Protein AF-A0A7S1GXE1-F1 (afdb_monomer_lite)

Organism: Hemiselmis andersenii (NCBI:txid464988)

Foldseek 3Di:
DWDAAAPDDDPPVCLLLVLQCPPPHDVDPVVSVVVPDDPPQEDHQARWKDWDKDDKDFQPDLVVCQPSCNCSQVSHHSVPDDRIDIDTPDIGTWAGHHGHHHDDPDDDDDDGDLNRHDPVVNVVVVVVVVVVD

Sequence (133 aa):
VCLHVGQRTYPDGGMHREIMQRPGGVESEGELDRLTNLAPGFSKGHVVAILEVGETRLMEHQADREAPEIELGAVATGAAMGRYLTRVESATWLKPPGFKMKGFPGVSTIQLPVSVLPKEIRSRVIESVKGEG

pLDDT: mean 92.21, std 10.0, range [40.84, 97.94]

Secondary structure (DSSP, 8-state):
-EEE--SSPP-STTHHHHHHTSTTS---HHHHHHHHSPPTT--TTEEEEEEEEEEEEE--SHHHH-SHHHHHHHTS-TTTS-SEEEEEEEEEE-STT-EE----SSS------GGGS-HHHHHHHHHHHHTT-

Structure (mmCIF, N/CA/C/O backbone):
data_AF-A0A7S1GXE1-F1
#
_entry.id   AF-A0A7S1GXE1-F1
#
loop_
_atom_site.group_PDB
_atom_site.id
_atom_site.type_symbol
_atom_site.label_atom_id
_atom_site.label_alt_id
_atom_site.label_comp_id
_atom_site.label_asym_id
_atom_site.label_entity_id
_atom_site.label_seq_id
_atom_site.pdbx_PDB_ins_code
_atom_site.Cartn_x
_atom_site.Cartn_y
_atom_site.Cartn_z
_atom_site.occupancy
_atom_site.B_iso_or_equiv
_atom_site.auth_seq_id
_atom_site.auth_comp_id
_atom_site.auth_asym_id
_atom_site.auth_atom_id
_atom_site.pdbx_PDB_model_num
ATOM 1 N N . VAL A 1 1 ? -0.296 10.350 6.563 1.00 94.06 1 VAL A N 1
ATOM 2 C CA . VAL A 1 1 ? -1.598 10.326 5.842 1.00 94.06 1 VAL A CA 1
ATOM 3 C C . VAL A 1 1 ? -2.382 9.082 6.246 1.00 94.06 1 VAL A C 1
ATOM 5 O O . VAL A 1 1 ? -1.763 8.070 6.523 1.00 94.06 1 VAL A O 1
ATOM 8 N N . CYS A 1 2 ? -3.712 9.128 6.333 1.00 96.06 2 CYS A N 1
ATOM 9 C CA . CYS A 1 2 ? -4.522 7.937 6.632 1.00 96.06 2 CYS A CA 1
ATOM 10 C C . CYS A 1 2 ? -4.821 7.129 5.356 1.00 96.06 2 CYS A C 1
ATOM 12 O O . CYS A 1 2 ? -5.179 7.717 4.339 1.00 96.06 2 CYS A O 1
ATOM 14 N N . LEU A 1 3 ? -4.723 5.797 5.418 1.00 97.00 3 LEU A N 1
ATOM 15 C CA . LEU A 1 3 ? -5.055 4.884 4.321 1.00 97.00 3 LEU A CA 1
ATOM 16 C C . LEU A 1 3 ? -6.488 4.364 4.468 1.00 97.00 3 LEU A C 1
ATOM 18 O O . LEU A 1 3 ? -6.796 3.632 5.412 1.00 97.00 3 LEU A O 1
ATOM 22 N N . HIS A 1 4 ? -7.347 4.722 3.514 1.00 97.81 4 HIS A N 1
ATOM 23 C CA . HIS A 1 4 ? -8.713 4.212 3.385 1.00 97.81 4 HIS A CA 1
ATOM 24 C C . HIS A 1 4 ? -8.779 3.088 2.350 1.00 97.81 4 HIS A C 1
ATOM 26 O O . HIS A 1 4 ? -8.228 3.213 1.259 1.00 97.81 4 HIS A O 1
ATOM 32 N N . VAL A 1 5 ? -9.479 2.002 2.676 1.00 97.19 5 VAL A N 1
ATOM 33 C CA . VAL A 1 5 ? -9.722 0.895 1.744 1.00 97.19 5 VAL A CA 1
ATOM 34 C C . VAL A 1 5 ? -11.041 1.128 1.011 1.00 97.19 5 VAL A C 1
ATOM 36 O O . VAL A 1 5 ? -12.120 1.088 1.609 1.00 97.19 5 VAL A O 1
ATOM 39 N N . GLY A 1 6 ? -10.966 1.333 -0.304 1.00 95.69 6 GLY A N 1
ATOM 40 C CA . GLY A 1 6 ? -12.133 1.508 -1.166 1.00 95.69 6 GLY A CA 1
ATOM 41 C C . GLY A 1 6 ? -13.063 0.285 -1.205 1.00 95.69 6 GLY A C 1
ATOM 42 O O . GLY A 1 6 ? -12.683 -0.839 -0.888 1.00 95.69 6 GLY A O 1
ATOM 43 N N . GLN A 1 7 ? -14.317 0.500 -1.615 1.00 94.56 7 GLN A N 1
ATOM 44 C CA . GLN A 1 7 ? -15.303 -0.586 -1.759 1.00 94.56 7 GLN A CA 1
ATOM 45 C C . GLN A 1 7 ? -15.089 -1.419 -3.030 1.00 94.56 7 GLN A C 1
ATOM 47 O O . GLN A 1 7 ? -15.368 -2.619 -3.062 1.00 94.56 7 GLN A O 1
ATOM 52 N N . ARG A 1 8 ? -14.589 -0.784 -4.091 1.00 93.44 8 ARG A N 1
ATOM 53 C CA . ARG A 1 8 ? -14.376 -1.425 -5.389 1.00 93.44 8 ARG A CA 1
ATOM 54 C C . ARG A 1 8 ? -13.013 -2.099 -5.416 1.00 93.44 8 ARG A C 1
ATOM 56 O O . ARG A 1 8 ? -12.038 -1.534 -4.933 1.00 93.44 8 ARG A O 1
ATOM 63 N N . THR A 1 9 ? -12.970 -3.296 -5.986 1.00 92.06 9 THR A N 1
ATOM 64 C CA . THR A 1 9 ? -11.708 -3.946 -6.343 1.00 92.06 9 THR A CA 1
ATOM 65 C C . THR A 1 9 ? -11.109 -3.207 -7.539 1.00 92.06 9 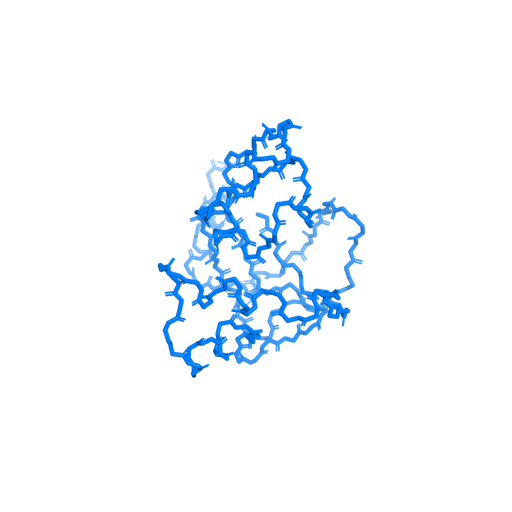THR A C 1
ATOM 67 O O . THR A 1 9 ? -11.847 -2.821 -8.450 1.00 92.06 9 THR A O 1
ATOM 70 N N . TYR A 1 10 ? -9.801 -2.959 -7.507 1.00 90.69 10 TYR A N 1
ATOM 71 C CA . TYR A 1 10 ? -9.099 -2.333 -8.623 1.00 90.69 10 TYR A CA 1
ATOM 72 C C . TYR A 1 10 ? -9.097 -3.297 -9.827 1.00 90.69 10 TYR A C 1
ATOM 74 O O . TYR A 1 10 ? -8.834 -4.483 -9.634 1.00 90.69 10 TYR A O 1
ATOM 82 N N . PRO A 1 11 ? -9.466 -2.851 -11.041 1.00 93.19 11 PRO A N 1
ATOM 83 C CA . PRO A 1 11 ? -9.719 -3.744 -12.170 1.00 93.19 11 PRO A CA 1
ATOM 84 C C . PRO A 1 11 ? -8.435 -4.055 -12.956 1.00 93.19 11 PRO A C 1
ATOM 86 O O . PRO A 1 11 ? -8.366 -3.792 -14.151 1.00 93.19 11 PRO A O 1
ATOM 89 N N . ASP A 1 12 ? -7.411 -4.596 -12.300 1.00 94.31 12 ASP A N 1
ATOM 90 C CA . ASP A 1 12 ? -6.122 -4.901 -12.941 1.00 94.31 12 ASP A CA 1
ATOM 91 C C . ASP A 1 12 ? -6.008 -6.328 -13.491 1.00 94.31 12 ASP A C 1
ATOM 93 O O . ASP A 1 12 ? -4.947 -6.726 -13.960 1.00 94.31 12 ASP A O 1
ATOM 97 N N . GLY A 1 13 ? -7.078 -7.122 -13.401 1.00 94.75 13 GLY A N 1
ATOM 98 C CA . GLY A 1 13 ? -7.107 -8.488 -13.924 1.00 94.75 13 GLY A CA 1
ATOM 99 C C . GLY A 1 13 ? -6.149 -9.461 -13.231 1.00 94.75 13 GLY A C 1
ATOM 100 O O . GLY A 1 13 ? -5.910 -10.529 -13.778 1.00 94.75 13 GLY A O 1
ATOM 101 N N . GLY A 1 14 ? -5.615 -9.124 -12.050 1.00 94.94 14 GLY A N 1
ATOM 102 C CA . GLY A 1 14 ? -4.607 -9.943 -11.368 1.00 94.94 14 GLY A CA 1
ATOM 103 C C . GLY A 1 14 ? -3.161 -9.579 -11.711 1.00 94.94 14 GLY A C 1
ATOM 104 O O . GLY A 1 14 ? -2.249 -10.217 -11.192 1.00 94.94 14 GLY A O 1
ATOM 105 N N . MET A 1 15 ? -2.934 -8.527 -12.502 1.00 96.50 15 MET A N 1
ATOM 106 C CA . MET A 1 15 ? -1.596 -8.056 -12.872 1.00 96.50 15 MET A CA 1
ATOM 107 C C . MET A 1 15 ? -0.703 -7.768 -11.653 1.00 96.50 15 MET A C 1
ATOM 109 O O . MET A 1 15 ? 0.490 -8.059 -11.689 1.00 96.50 15 MET A O 1
ATOM 113 N N . HIS A 1 16 ? -1.257 -7.270 -10.540 1.00 95.88 16 HIS A N 1
ATOM 114 C CA . HIS A 1 16 ? -0.509 -7.115 -9.288 1.00 95.88 16 HIS A CA 1
ATOM 115 C C . HIS A 1 16 ? 0.164 -8.418 -8.826 1.00 95.88 16 HIS A C 1
ATOM 117 O O . HIS A 1 16 ? 1.310 -8.388 -8.381 1.00 95.88 16 HIS A O 1
ATOM 123 N N . ARG A 1 17 ? -0.511 -9.568 -8.963 1.00 96.44 17 ARG A N 1
ATOM 124 C CA . ARG A 1 17 ? 0.043 -10.881 -8.599 1.00 96.44 17 ARG A CA 1
ATOM 125 C C . ARG A 1 17 ? 1.170 -11.282 -9.535 1.00 96.44 17 ARG A C 1
ATOM 127 O O . ARG A 1 17 ? 2.232 -11.662 -9.058 1.00 96.44 17 ARG A O 1
ATOM 134 N N . GLU A 1 18 ? 0.960 -11.125 -10.840 1.00 96.12 18 GLU A N 1
ATOM 135 C CA . GLU A 1 18 ? 1.977 -11.424 -11.852 1.00 96.12 18 GLU A CA 1
ATOM 136 C C . GLU A 1 18 ? 3.252 -10.608 -11.617 1.00 96.12 18 GLU A C 1
ATOM 138 O O . GLU A 1 18 ? 4.351 -11.154 -11.666 1.00 96.12 18 GLU A O 1
ATOM 143 N N . ILE A 1 19 ? 3.117 -9.314 -11.307 1.00 97.06 19 ILE A N 1
ATOM 144 C CA . ILE A 1 19 ? 4.245 -8.434 -10.981 1.00 97.06 19 ILE A CA 1
ATOM 145 C C . ILE A 1 19 ? 4.949 -8.896 -9.707 1.00 97.06 19 ILE A C 1
ATOM 147 O O . ILE A 1 19 ? 6.174 -9.000 -9.697 1.00 97.06 19 ILE A O 1
ATOM 151 N N . MET A 1 20 ? 4.193 -9.205 -8.649 1.00 96.88 20 MET A N 1
ATOM 152 C CA . MET A 1 20 ? 4.762 -9.679 -7.387 1.00 96.88 20 MET A CA 1
ATOM 153 C C . MET A 1 20 ? 5.495 -11.014 -7.528 1.00 96.88 20 MET A C 1
ATOM 155 O O . MET A 1 20 ? 6.344 -11.284 -6.697 1.00 96.88 20 MET A O 1
ATOM 159 N N . GLN A 1 21 ? 5.221 -11.827 -8.550 1.00 96.31 21 GLN A N 1
ATOM 160 C CA . GLN A 1 21 ? 5.904 -13.108 -8.790 1.00 96.31 21 GLN A CA 1
ATOM 161 C C . GLN A 1 21 ? 7.125 -13.007 -9.718 1.00 96.31 21 GLN A C 1
ATOM 163 O O . GLN A 1 21 ? 7.770 -14.014 -10.015 1.00 96.31 21 GLN A O 1
ATOM 168 N N . ARG A 1 22 ? 7.464 -11.807 -10.202 1.00 95.25 22 ARG A N 1
ATOM 169 C CA . ARG A 1 22 ? 8.664 -11.588 -11.023 1.00 95.25 22 ARG A CA 1
ATOM 170 C C . ARG A 1 22 ? 9.950 -11.781 -10.206 1.00 95.25 22 ARG A C 1
ATOM 172 O O . ARG A 1 22 ? 9.908 -11.745 -8.974 1.00 95.25 22 ARG A O 1
ATOM 179 N N . PRO A 1 23 ? 11.115 -11.947 -10.866 1.00 94.12 23 PRO A N 1
ATOM 180 C CA . PRO A 1 23 ? 12.398 -12.026 -10.171 1.00 94.12 23 PRO A CA 1
ATOM 181 C C . PRO A 1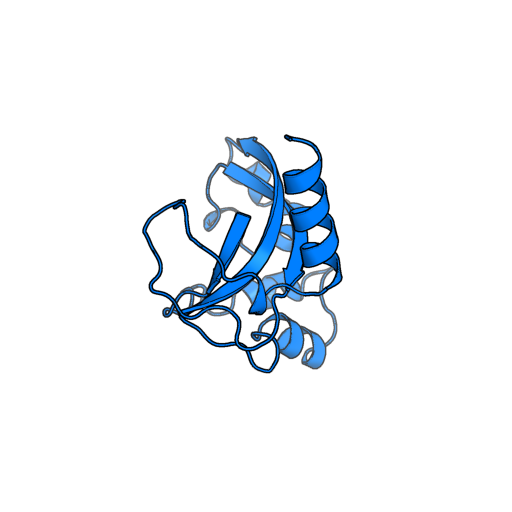 23 ? 12.596 -10.867 -9.183 1.00 94.12 23 PRO A C 1
ATOM 183 O O . PRO A 1 23 ? 12.442 -9.704 -9.551 1.00 94.12 23 PRO A O 1
ATOM 186 N N . GLY A 1 24 ? 12.935 -11.194 -7.932 1.00 90.69 24 GLY A N 1
ATOM 187 C CA . GLY A 1 24 ? 13.061 -10.229 -6.831 1.00 90.69 24 GLY A CA 1
ATOM 188 C C . GLY A 1 24 ? 11.781 -10.001 -6.014 1.00 90.69 24 GLY A C 1
ATOM 189 O O . GLY A 1 24 ? 11.817 -9.235 -5.054 1.00 90.69 24 GLY A O 1
ATOM 190 N N . GLY A 1 25 ? 10.673 -10.651 -6.381 1.00 94.00 25 GLY A N 1
ATOM 191 C CA . GLY A 1 25 ? 9.393 -10.585 -5.682 1.00 94.00 25 GLY A CA 1
ATOM 192 C C . GLY A 1 25 ? 9.136 -11.737 -4.700 1.00 94.00 25 GLY A C 1
ATOM 193 O O . GLY A 1 25 ? 10.028 -12.217 -4.007 1.00 94.00 25 GLY A O 1
ATOM 194 N N . VAL A 1 26 ? 7.872 -12.148 -4.618 1.00 94.88 26 VAL A N 1
ATOM 195 C CA . VAL A 1 26 ? 7.323 -13.169 -3.723 1.00 94.88 26 VAL A CA 1
ATOM 196 C C . VAL A 1 26 ? 7.342 -14.534 -4.407 1.00 94.88 26 VAL A C 1
ATOM 198 O O . VAL A 1 26 ? 6.690 -14.737 -5.428 1.00 94.88 26 VAL A O 1
ATOM 201 N N . GLU A 1 27 ? 8.041 -15.493 -3.804 1.00 92.75 27 GLU A N 1
ATOM 202 C CA . GLU A 1 27 ? 8.200 -16.842 -4.370 1.00 92.75 27 GLU A CA 1
ATOM 203 C C . GLU A 1 27 ? 7.056 -17.799 -3.994 1.00 92.75 27 GLU A C 1
ATOM 205 O O . GLU A 1 27 ? 6.761 -18.747 -4.719 1.00 92.75 27 GLU A O 1
ATOM 210 N N . SER A 1 28 ? 6.405 -17.572 -2.850 1.00 95.38 28 SER A N 1
ATOM 211 C CA 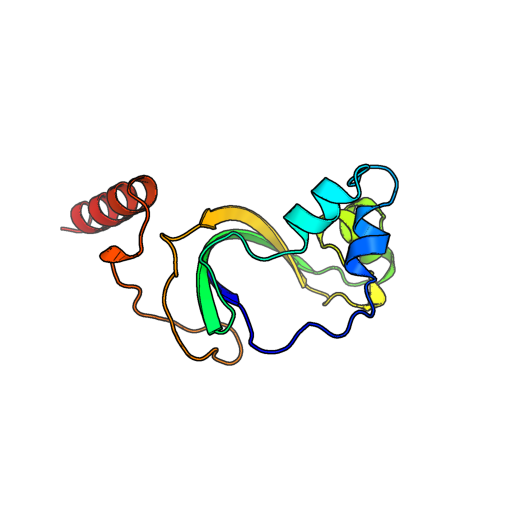. SER A 1 28 ? 5.387 -18.474 -2.302 1.00 95.38 28 SER A CA 1
ATOM 212 C C . SER A 1 28 ? 3.970 -17.986 -2.591 1.00 95.38 28 SER A C 1
ATOM 214 O O . SER A 1 28 ? 3.597 -16.886 -2.185 1.00 95.38 28 SER A O 1
ATOM 216 N N . GLU A 1 29 ? 3.134 -18.843 -3.184 1.00 92.75 29 GLU A N 1
ATOM 217 C CA . GLU A 1 29 ? 1.697 -18.570 -3.377 1.00 92.75 29 GLU A CA 1
ATOM 218 C C . GLU A 1 29 ? 0.979 -18.249 -2.059 1.00 92.75 29 GLU A C 1
ATOM 220 O O . GLU A 1 29 ? 0.174 -17.325 -1.995 1.00 92.75 29 GLU A O 1
ATOM 225 N N . GLY A 1 30 ? 1.311 -18.952 -0.970 1.00 94.50 30 GLY A N 1
ATOM 226 C CA . GLY A 1 30 ? 0.698 -18.684 0.334 1.00 94.50 30 GLY A CA 1
ATOM 227 C C . GLY A 1 30 ? 1.070 -17.307 0.892 1.00 94.50 30 GLY A C 1
ATOM 228 O O . GLY A 1 30 ? 0.270 -16.663 1.574 1.00 94.50 30 GLY A O 1
ATOM 229 N N . GLU A 1 31 ? 2.275 -16.823 0.587 1.00 94.75 31 GLU A N 1
ATOM 230 C CA . GLU A 1 31 ? 2.677 -15.465 0.939 1.00 94.75 31 GLU A CA 1
ATOM 231 C C . GLU A 1 31 ? 2.025 -14.422 0.029 1.00 94.75 31 GLU A C 1
ATOM 233 O O . GLU A 1 31 ? 1.573 -13.386 0.518 1.00 94.75 31 GLU A O 1
ATOM 238 N N . LEU A 1 32 ? 1.909 -14.712 -1.265 1.00 95.31 32 LEU A N 1
ATOM 239 C CA . LEU A 1 32 ? 1.214 -13.857 -2.216 1.00 95.31 32 LEU A CA 1
ATOM 240 C C . LEU A 1 32 ? -0.253 -13.672 -1.816 1.00 95.31 32 LEU A C 1
ATOM 242 O O . LEU A 1 32 ? -0.744 -12.546 -1.749 1.00 95.31 32 LEU A O 1
ATOM 246 N N . ASP A 1 33 ? -0.938 -14.753 -1.451 1.00 94.62 33 ASP A N 1
ATOM 247 C CA . ASP A 1 33 ? -2.294 -14.702 -0.910 1.00 94.62 33 ASP A CA 1
ATOM 248 C C . ASP A 1 33 ? -2.358 -13.864 0.365 1.00 94.62 33 ASP A C 1
ATOM 250 O O . ASP A 1 33 ? -3.221 -12.998 0.497 1.00 94.62 33 ASP A O 1
ATOM 254 N N . ARG A 1 34 ? -1.419 -14.052 1.295 1.00 94.12 34 ARG A N 1
ATOM 255 C CA . ARG A 1 34 ? -1.356 -13.249 2.522 1.00 94.12 34 ARG A CA 1
ATOM 256 C C . ARG A 1 34 ? -1.180 -11.753 2.236 1.00 94.12 34 ARG A C 1
ATOM 258 O O . ARG A 1 34 ? -1.796 -10.943 2.922 1.00 94.12 34 ARG A O 1
ATOM 265 N N . LEU A 1 35 ? -0.333 -11.384 1.275 1.00 93.00 35 LEU A N 1
ATOM 266 C CA . LEU A 1 35 ? 0.009 -9.990 0.968 1.00 93.00 35 LEU A CA 1
ATOM 267 C C . LEU A 1 35 ? -1.054 -9.277 0.124 1.00 93.00 35 LEU A C 1
ATOM 269 O O . LEU A 1 35 ? -1.234 -8.069 0.259 1.00 93.00 35 LEU A O 1
ATOM 273 N N . THR A 1 36 ? -1.771 -10.018 -0.722 1.00 93.19 36 THR A N 1
ATOM 274 C CA . THR A 1 36 ? -2.839 -9.486 -1.588 1.00 93.19 36 THR A CA 1
ATOM 275 C C . THR A 1 36 ? -4.203 -9.414 -0.899 1.00 93.19 36 THR A C 1
ATOM 277 O O . THR A 1 36 ? -5.150 -8.846 -1.445 1.00 93.19 36 THR A O 1
ATOM 280 N N . ASN A 1 37 ? -4.308 -9.934 0.325 1.00 92.50 37 ASN A N 1
ATOM 281 C CA . ASN A 1 37 ? -5.501 -9.836 1.150 1.00 92.50 37 ASN A CA 1
ATOM 282 C C . ASN A 1 37 ? -5.349 -8.794 2.257 1.00 92.50 37 ASN A C 1
ATOM 284 O O . ASN A 1 37 ? -4.273 -8.539 2.796 1.00 92.50 37 ASN A O 1
ATOM 288 N N . LEU A 1 38 ? -6.478 -8.196 2.633 1.00 93.38 38 LEU A N 1
ATOM 289 C CA . LEU A 1 38 ? -6.518 -7.291 3.770 1.00 93.38 38 LEU A CA 1
ATOM 290 C C . LEU A 1 38 ? -6.252 -8.075 5.064 1.00 93.38 38 LEU A C 1
ATOM 292 O O . LEU A 1 38 ? -6.765 -9.181 5.241 1.00 93.38 38 LEU A O 1
ATOM 296 N N . ALA A 1 39 ? -5.476 -7.490 5.979 1.00 92.69 39 ALA A N 1
ATOM 297 C CA . ALA A 1 39 ? -5.138 -8.140 7.240 1.00 92.69 39 ALA A CA 1
ATOM 298 C C . ALA A 1 39 ? -6.401 -8.534 8.048 1.00 92.69 39 ALA A C 1
ATOM 300 O O . ALA A 1 39 ? -7.421 -7.833 7.983 1.00 92.69 39 ALA A O 1
ATOM 301 N N . PRO A 1 40 ? -6.348 -9.626 8.837 1.00 94.00 40 PRO A N 1
ATOM 302 C CA . PRO A 1 40 ? -7.499 -10.101 9.598 1.00 94.00 40 PRO A CA 1
ATOM 303 C C . PRO A 1 40 ? -8.130 -9.019 10.484 1.00 94.00 40 PRO A C 1
ATOM 305 O O . PRO A 1 40 ? -7.440 -8.250 11.152 1.00 94.00 40 PRO A O 1
ATOM 308 N N . GLY A 1 41 ? -9.463 -8.981 10.504 1.00 95.88 41 GLY A N 1
ATOM 309 C CA . GLY A 1 41 ? -10.247 -8.044 11.312 1.00 95.88 41 GLY A CA 1
ATOM 310 C C . GLY A 1 41 ? -10.518 -6.690 10.653 1.00 95.88 41 GLY A C 1
ATOM 311 O O . GLY A 1 41 ? -11.384 -5.964 11.133 1.00 95.88 41 GLY A O 1
ATOM 312 N N . PHE A 1 42 ? -9.853 -6.353 9.547 1.00 97.44 42 PHE A N 1
ATOM 313 C CA . PHE A 1 42 ? -10.169 -5.155 8.771 1.00 97.44 42 PHE A CA 1
ATOM 314 C C . PHE A 1 42 ? -11.184 -5.439 7.665 1.00 97.44 42 PHE A C 1
ATOM 316 O O . PHE A 1 42 ? -11.478 -6.581 7.311 1.00 97.44 42 PHE A O 1
ATOM 323 N N . SER A 1 43 ? -11.761 -4.379 7.105 1.00 95.94 43 SER A N 1
ATOM 324 C CA . SER A 1 43 ? -12.753 -4.484 6.036 1.00 95.94 43 SER A CA 1
ATOM 325 C C . SER A 1 43 ? -12.703 -3.286 5.097 1.00 95.94 43 SER A C 1
ATOM 327 O O . SER A 1 43 ? -12.256 -2.199 5.463 1.00 95.94 43 SER A O 1
ATOM 329 N N . LYS A 1 44 ? -13.235 -3.464 3.884 1.00 96.94 44 LYS A N 1
ATOM 330 C CA . LYS A 1 44 ? -13.463 -2.363 2.938 1.00 96.94 44 LYS A CA 1
ATOM 331 C C . LYS A 1 44 ? -14.332 -1.266 3.572 1.00 96.94 44 LYS A C 1
ATOM 333 O O . LYS A 1 44 ? -15.162 -1.527 4.446 1.00 96.94 44 LYS A O 1
ATOM 338 N N . GLY A 1 45 ? -14.147 -0.020 3.143 1.00 96.94 45 GLY A N 1
ATOM 339 C CA . GLY A 1 45 ? -14.841 1.145 3.700 1.00 96.94 45 GLY A CA 1
ATOM 340 C C . GLY A 1 45 ? -14.335 1.587 5.075 1.00 96.94 45 GLY A C 1
ATOM 341 O O . GLY A 1 45 ? -15.074 2.245 5.807 1.00 96.94 45 GLY A O 1
ATOM 342 N N . HIS A 1 46 ? -13.109 1.214 5.438 1.00 97.94 46 HIS A N 1
ATOM 343 C CA . HIS A 1 46 ? -12.466 1.636 6.677 1.00 97.94 46 HIS A CA 1
ATOM 344 C C . HIS A 1 46 ? -11.154 2.351 6.377 1.00 97.94 46 HIS A C 1
ATOM 346 O O . HIS A 1 46 ? -10.471 2.047 5.398 1.00 97.94 46 HIS A O 1
ATOM 352 N N . VAL A 1 47 ? -10.786 3.277 7.256 1.00 97.69 47 VAL A N 1
ATOM 353 C CA . VAL A 1 47 ? -9.390 3.663 7.441 1.00 97.69 47 VAL A CA 1
ATOM 354 C C . VAL A 1 47 ? -8.715 2.564 8.245 1.00 97.69 47 VAL A C 1
ATOM 356 O O . VAL A 1 47 ? -9.207 2.195 9.313 1.00 97.69 47 VAL A O 1
ATOM 359 N N . VAL A 1 48 ? -7.614 2.034 7.722 1.00 97.94 48 VAL A N 1
ATOM 360 C CA . VAL A 1 48 ? -6.964 0.830 8.262 1.00 97.94 48 VAL A CA 1
ATOM 361 C C . VAL A 1 48 ? -5.538 1.076 8.727 1.00 97.94 48 VAL A C 1
ATOM 363 O O . VAL A 1 48 ? -5.053 0.348 9.585 1.00 97.94 48 VAL A O 1
ATOM 366 N N . ALA A 1 49 ? -4.873 2.106 8.206 1.00 96.94 49 ALA A N 1
ATOM 367 C CA . ALA A 1 49 ? -3.483 2.394 8.529 1.00 96.94 49 ALA A CA 1
ATOM 368 C C . ALA A 1 49 ? -3.178 3.893 8.466 1.00 96.94 49 ALA A C 1
ATOM 370 O O . ALA A 1 49 ? -3.922 4.680 7.874 1.00 96.94 49 ALA A O 1
ATOM 371 N N . ILE A 1 50 ? -2.053 4.269 9.062 1.00 95.75 50 ILE A N 1
ATOM 372 C CA . ILE A 1 50 ? -1.396 5.559 8.885 1.00 95.75 50 ILE A CA 1
ATOM 373 C C . ILE A 1 50 ? -0.110 5.310 8.099 1.00 95.75 50 ILE A C 1
ATOM 375 O O . ILE A 1 50 ? 0.669 4.422 8.437 1.00 95.75 50 ILE A O 1
ATOM 379 N N . LEU A 1 51 ? 0.082 6.093 7.047 1.00 96.00 51 LEU A N 1
ATOM 380 C CA . LEU A 1 51 ? 1.251 6.082 6.182 1.00 96.00 51 LEU A CA 1
ATOM 381 C C . LEU A 1 51 ? 2.126 7.297 6.465 1.00 96.00 51 LEU A C 1
ATOM 383 O O . LEU A 1 51 ? 1.619 8.421 6.578 1.00 96.00 51 LEU A O 1
ATOM 387 N N . GLU A 1 52 ? 3.428 7.079 6.499 1.00 95.38 52 GLU A N 1
ATOM 388 C CA . GLU A 1 52 ? 4.430 8.120 6.331 1.00 95.38 52 GLU A CA 1
ATOM 389 C C . GLU A 1 52 ? 4.784 8.207 4.850 1.00 95.38 52 GLU A C 1
ATOM 391 O O . GLU A 1 52 ? 5.112 7.207 4.210 1.00 95.38 52 GLU A O 1
ATOM 396 N N . VAL A 1 53 ? 4.633 9.402 4.291 1.00 96.00 53 VAL A N 1
ATOM 397 C CA . VAL A 1 53 ? 4.768 9.643 2.858 1.00 96.00 53 VAL A CA 1
ATOM 398 C C . VAL A 1 53 ? 6.023 10.474 2.654 1.00 96.00 53 VAL A C 1
ATOM 400 O O . VAL A 1 53 ? 6.155 11.534 3.262 1.00 96.00 53 VAL A O 1
ATOM 403 N N . GLY A 1 54 ? 6.935 9.961 1.837 1.00 97.06 54 GLY A N 1
ATOM 404 C CA . GLY A 1 54 ? 8.200 10.596 1.508 1.00 97.06 54 GLY A CA 1
ATOM 405 C C . GLY A 1 54 ? 8.108 11.447 0.245 1.00 97.06 54 GLY A C 1
ATOM 406 O O . GLY A 1 54 ? 7.077 12.042 -0.081 1.00 97.06 54 GLY A O 1
ATOM 407 N N . GLU A 1 55 ? 9.222 11.498 -0.479 1.00 97.38 55 GLU A N 1
ATOM 408 C CA . GLU A 1 55 ? 9.348 12.284 -1.701 1.00 97.38 55 GLU A CA 1
ATOM 409 C C . GLU A 1 55 ? 8.365 11.817 -2.787 1.00 97.38 55 GLU A C 1
ATOM 411 O O . GLU A 1 55 ? 8.136 10.621 -2.992 1.00 97.38 55 GLU A O 1
ATOM 416 N N . THR A 1 56 ? 7.803 12.788 -3.509 1.00 97.62 56 THR A N 1
ATOM 417 C CA . THR A 1 56 ? 7.064 12.553 -4.750 1.00 97.62 56 THR A CA 1
ATOM 418 C C . THR A 1 56 ? 7.875 13.072 -5.923 1.00 97.62 56 THR A C 1
ATOM 420 O O . THR A 1 56 ? 8.241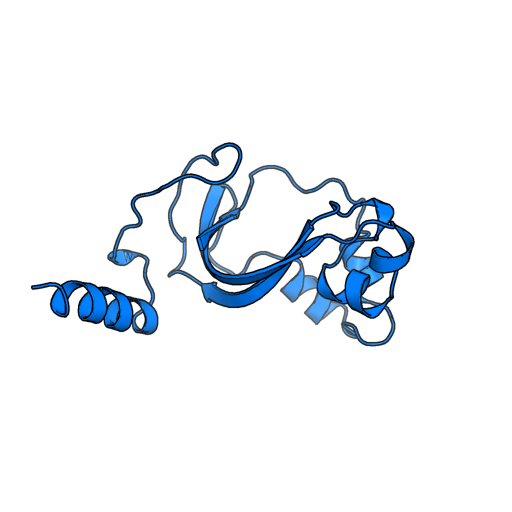 14.246 -5.943 1.00 97.62 56 THR A O 1
ATOM 423 N N . ARG A 1 57 ? 8.123 12.213 -6.911 1.00 96.81 57 ARG A N 1
ATOM 424 C CA . ARG A 1 57 ? 8.886 12.541 -8.117 1.00 96.81 57 ARG A CA 1
ATOM 425 C C . ARG A 1 57 ? 8.011 12.457 -9.355 1.00 96.81 57 ARG A C 1
ATOM 427 O O . ARG A 1 57 ? 7.158 11.576 -9.464 1.00 96.81 57 ARG A O 1
ATOM 434 N N . LEU A 1 58 ? 8.248 13.368 -10.291 1.00 97.50 58 LEU A N 1
ATOM 435 C CA . LEU A 1 58 ? 7.683 13.299 -11.631 1.00 97.50 58 LEU A CA 1
ATOM 436 C C . LEU A 1 58 ? 8.546 12.364 -12.488 1.00 97.50 58 LEU A C 1
ATOM 438 O O . LEU A 1 58 ? 9.746 12.581 -12.611 1.00 97.50 58 LEU A O 1
ATOM 442 N N . MET A 1 59 ? 7.918 11.355 -13.080 1.00 96.31 59 MET A N 1
ATOM 443 C CA . MET A 1 59 ? 8.492 10.481 -14.101 1.00 96.31 59 MET A CA 1
ATOM 444 C C . MET A 1 59 ? 7.840 10.858 -15.430 1.00 96.31 59 MET A C 1
ATOM 446 O O . MET A 1 59 ? 6.686 10.499 -15.692 1.00 96.31 59 MET A O 1
ATOM 450 N N . GLU A 1 60 ? 8.530 11.685 -16.217 1.00 93.56 60 GLU A N 1
ATOM 451 C CA . GLU A 1 60 ? 7.963 12.281 -17.432 1.00 93.56 60 GLU A CA 1
ATOM 452 C C . GLU A 1 60 ? 7.690 11.241 -18.517 1.00 93.56 60 GLU A C 1
ATOM 454 O O . GLU A 1 60 ? 6.662 11.322 -19.201 1.00 93.56 60 GLU A O 1
ATOM 459 N N . HIS A 1 61 ? 8.566 10.244 -18.647 1.00 95.50 61 HIS A N 1
ATOM 460 C CA . HIS A 1 61 ? 8.454 9.212 -19.664 1.00 95.50 61 HIS A CA 1
ATOM 461 C C . HIS A 1 61 ? 7.910 7.909 -19.078 1.00 95.50 61 HIS A C 1
ATOM 463 O O . HIS A 1 61 ? 8.216 7.510 -17.956 1.00 95.50 61 HIS A O 1
ATOM 469 N N . GLN A 1 62 ? 7.082 7.209 -19.858 1.00 94.88 62 GLN A N 1
ATOM 470 C CA . GLN A 1 62 ? 6.551 5.909 -19.445 1.00 94.88 62 GLN A CA 1
ATOM 471 C C . GLN A 1 62 ? 7.666 4.880 -19.237 1.00 94.88 62 GLN A C 1
ATOM 473 O O . GLN A 1 62 ? 7.589 4.138 -18.264 1.00 94.88 62 GLN A O 1
ATOM 478 N N . ALA A 1 63 ? 8.696 4.895 -20.088 1.00 96.00 63 ALA A N 1
ATOM 479 C CA . ALA A 1 63 ? 9.831 3.977 -20.010 1.00 96.00 63 ALA A CA 1
ATOM 480 C C . ALA A 1 63 ? 10.530 4.019 -18.6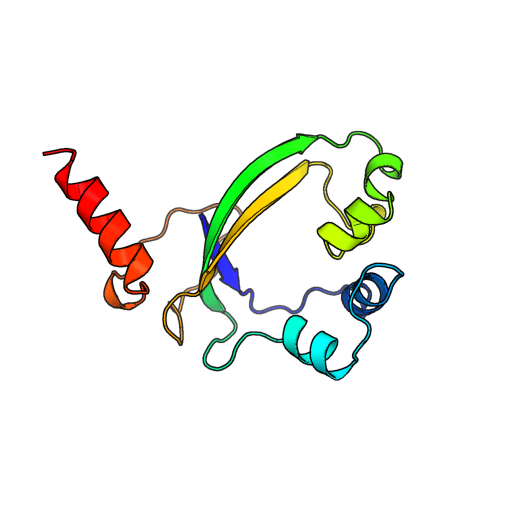38 1.00 96.00 63 ALA A C 1
ATOM 482 O O . ALA A 1 63 ? 10.914 2.980 -18.113 1.00 96.00 63 ALA A O 1
ATOM 483 N N . ASP A 1 64 ? 10.598 5.195 -18.002 1.00 95.44 64 ASP A N 1
ATOM 484 C CA . ASP A 1 64 ? 11.188 5.355 -16.664 1.00 95.44 64 ASP A CA 1
ATOM 485 C C . ASP A 1 64 ? 10.389 4.605 -15.581 1.00 95.44 64 ASP A C 1
ATOM 487 O O . ASP A 1 64 ? 10.925 4.235 -14.539 1.00 95.44 64 ASP A O 1
ATOM 491 N N . ARG A 1 65 ? 9.093 4.365 -15.821 1.00 96.31 65 ARG A N 1
ATOM 492 C CA . ARG A 1 65 ? 8.182 3.649 -14.911 1.00 96.31 65 ARG A CA 1
ATOM 493 C C . ARG A 1 65 ? 8.051 2.161 -15.233 1.00 96.31 65 ARG A C 1
ATOM 495 O O . ARG A 1 65 ? 7.450 1.439 -14.447 1.00 96.31 65 ARG A O 1
ATOM 502 N N . GLU A 1 66 ? 8.574 1.723 -16.375 1.00 96.44 66 GLU A N 1
ATOM 503 C CA . GLU A 1 66 ? 8.615 0.314 -16.798 1.00 96.44 66 GLU A CA 1
ATOM 504 C C . GLU A 1 66 ? 9.856 -0.414 -16.262 1.00 96.44 66 GLU A C 1
ATOM 506 O O . GLU A 1 66 ? 9.987 -1.626 -16.430 1.00 96.44 66 GLU A O 1
ATOM 511 N N . ALA A 1 67 ? 10.767 0.310 -15.601 1.00 95.38 67 ALA A N 1
ATOM 512 C CA . ALA A 1 67 ? 11.901 -0.287 -14.915 1.00 95.38 67 ALA A CA 1
ATOM 513 C C . ALA A 1 67 ? 11.411 -1.373 -13.927 1.00 95.38 67 ALA A C 1
ATOM 515 O O . ALA A 1 67 ? 10.511 -1.092 -13.123 1.00 95.38 67 ALA A O 1
ATOM 516 N N . PRO A 1 68 ? 11.963 -2.604 -13.959 1.00 95.25 68 PRO A N 1
ATOM 517 C CA . PRO A 1 68 ? 11.444 -3.729 -13.176 1.00 95.25 68 PRO A CA 1
ATOM 518 C C . PRO A 1 68 ? 11.309 -3.445 -11.678 1.00 95.25 68 PRO A C 1
ATOM 520 O O . PRO A 1 68 ? 10.327 -3.842 -11.058 1.00 95.25 68 PRO A O 1
ATOM 523 N N . GLU A 1 69 ? 12.265 -2.726 -11.096 1.00 95.00 69 GLU A N 1
ATOM 524 C CA . GLU A 1 69 ? 12.267 -2.327 -9.691 1.00 95.00 69 GLU A CA 1
ATOM 525 C C . GLU A 1 69 ? 11.166 -1.313 -9.352 1.00 95.00 69 GLU A C 1
ATOM 527 O O . GLU A 1 69 ? 10.636 -1.325 -8.239 1.00 95.00 69 GLU A O 1
ATOM 532 N N . ILE A 1 70 ? 10.787 -0.463 -10.310 1.00 96.12 70 ILE A N 1
ATOM 533 C CA . ILE A 1 70 ? 9.703 0.506 -10.153 1.00 96.12 70 ILE A CA 1
ATOM 534 C C . ILE A 1 70 ? 8.356 -0.207 -10.237 1.00 96.12 70 ILE A C 1
ATOM 536 O O . ILE A 1 70 ? 7.505 0.000 -9.371 1.00 96.12 70 ILE A O 1
ATOM 540 N N . GLU A 1 71 ? 8.175 -1.085 -11.226 1.00 97.06 71 GLU A N 1
ATOM 541 C CA . GLU A 1 71 ? 6.953 -1.885 -11.351 1.00 97.06 71 GLU A CA 1
ATOM 542 C C . GLU A 1 71 ? 6.751 -2.798 -10.143 1.00 97.06 71 GLU A C 1
ATOM 544 O O . GLU A 1 71 ? 5.651 -2.849 -9.593 1.00 97.06 71 GLU A O 1
ATOM 549 N N . LEU A 1 72 ? 7.817 -3.455 -9.676 1.00 96.31 72 LEU A N 1
ATOM 550 C CA . LEU A 1 72 ? 7.780 -4.295 -8.483 1.00 96.31 72 LEU A CA 1
ATOM 551 C C . LEU A 1 72 ? 7.489 -3.479 -7.218 1.00 96.31 72 LEU A C 1
ATOM 553 O O . LEU A 1 72 ? 6.660 -3.885 -6.408 1.00 96.31 72 LEU A O 1
ATOM 557 N N . GLY A 1 73 ? 8.125 -2.315 -7.054 1.00 95.06 73 GLY A N 1
ATOM 558 C CA . GLY A 1 73 ? 7.917 -1.448 -5.893 1.00 95.06 73 GLY A CA 1
ATOM 559 C C . GLY A 1 73 ? 6.516 -0.831 -5.826 1.00 95.06 73 GLY A C 1
ATOM 560 O O . GLY A 1 73 ? 5.962 -0.673 -4.739 1.00 95.06 73 GLY A O 1
ATOM 561 N N . ALA A 1 74 ? 5.926 -0.494 -6.975 1.00 95.75 74 ALA A N 1
ATOM 562 C CA . ALA A 1 74 ? 4.578 0.068 -7.062 1.00 95.75 74 ALA A CA 1
ATOM 563 C C . ALA A 1 74 ? 3.476 -0.996 -7.187 1.00 95.75 74 ALA A C 1
ATOM 565 O O . ALA A 1 74 ? 2.301 -0.678 -7.000 1.00 95.75 74 ALA A O 1
ATOM 566 N N . VAL A 1 75 ? 3.845 -2.237 -7.517 1.00 96.38 75 VAL A N 1
ATOM 567 C CA . VAL A 1 75 ? 2.929 -3.344 -7.820 1.00 96.38 75 VAL A CA 1
ATOM 568 C C . VAL A 1 75 ? 1.937 -2.957 -8.931 1.00 96.38 75 VAL A C 1
ATOM 570 O O . VAL A 1 75 ? 0.728 -3.169 -8.856 1.00 96.38 75 VAL A O 1
ATOM 573 N N . ALA A 1 76 ? 2.459 -2.324 -9.981 1.00 96.69 76 ALA A N 1
ATOM 574 C CA . ALA A 1 76 ? 1.698 -1.889 -11.148 1.00 96.69 76 ALA A CA 1
ATOM 575 C C . ALA A 1 76 ? 2.615 -1.814 -12.373 1.00 96.69 76 ALA A C 1
ATOM 577 O O . ALA A 1 76 ? 3.812 -1.598 -12.236 1.00 96.69 76 ALA A O 1
ATOM 578 N N . THR A 1 77 ? 2.071 -1.967 -13.580 1.00 96.31 77 THR A N 1
ATOM 579 C CA . THR A 1 77 ? 2.851 -1.725 -14.807 1.00 96.31 77 THR A CA 1
ATOM 580 C C . THR A 1 77 ? 3.043 -0.228 -15.039 1.00 96.31 77 THR A C 1
ATOM 582 O O . THR A 1 77 ? 2.127 0.543 -14.733 1.00 96.31 77 THR A O 1
ATOM 585 N N . GLY A 1 78 ? 4.130 0.194 -15.685 1.00 95.31 78 GLY A N 1
ATOM 586 C CA . GLY A 1 78 ? 4.403 1.598 -16.009 1.00 95.31 78 GLY A CA 1
ATOM 587 C C . GLY A 1 78 ? 3.273 2.280 -16.793 1.00 95.31 78 GLY A C 1
ATOM 588 O O . GLY A 1 78 ? 2.985 3.458 -16.569 1.00 95.31 78 GLY A O 1
ATOM 589 N N . ALA A 1 79 ? 2.558 1.530 -17.640 1.00 94.75 79 ALA A N 1
ATOM 590 C CA . ALA A 1 79 ? 1.377 1.998 -18.373 1.00 94.75 79 ALA A CA 1
ATOM 591 C C . ALA A 1 79 ? 0.148 2.268 -17.476 1.00 94.75 79 ALA A C 1
ATOM 593 O O . ALA A 1 79 ? -0.658 3.147 -17.777 1.00 94.75 79 ALA A O 1
ATOM 594 N N . ALA A 1 80 ? 0.005 1.530 -16.372 1.00 95.12 80 ALA A N 1
ATOM 595 C CA . ALA A 1 80 ? -1.094 1.676 -15.412 1.00 95.12 80 ALA A CA 1
ATOM 596 C C . ALA A 1 80 ? -0.821 2.759 -14.351 1.00 95.12 80 ALA A C 1
ATOM 598 O O . ALA A 1 80 ? -1.749 3.253 -13.707 1.00 95.12 80 ALA A O 1
ATOM 599 N N . MET A 1 81 ? 0.446 3.138 -14.161 1.00 94.44 81 MET A N 1
ATOM 600 C CA . MET A 1 81 ? 0.841 4.163 -13.199 1.00 94.44 81 MET A CA 1
ATOM 601 C C . MET A 1 81 ? 0.478 5.582 -13.657 1.00 94.44 81 MET A C 1
ATOM 603 O O . MET A 1 81 ? 0.464 5.913 -14.846 1.00 94.44 81 MET A O 1
ATOM 607 N N . GLY A 1 82 ? 0.291 6.476 -12.684 1.00 94.12 82 GLY A N 1
ATOM 608 C CA . GLY A 1 82 ? 0.342 7.925 -12.895 1.00 94.12 82 GLY A CA 1
ATOM 609 C C . GLY A 1 82 ? 1.780 8.434 -13.057 1.00 94.12 82 GLY A C 1
ATOM 610 O O . GLY A 1 82 ? 2.743 7.709 -12.813 1.00 94.12 82 GLY A O 1
ATOM 611 N N . ARG A 1 83 ? 1.949 9.681 -13.513 1.00 96.88 83 ARG A N 1
ATOM 612 C CA . ARG A 1 83 ? 3.279 10.288 -13.744 1.00 96.88 83 ARG A CA 1
ATOM 613 C C . ARG A 1 83 ? 4.010 10.679 -12.456 1.00 96.88 83 ARG A C 1
ATOM 615 O O . ARG A 1 83 ? 5.211 10.895 -12.483 1.00 96.88 83 ARG A O 1
ATOM 622 N N . TYR A 1 84 ? 3.292 10.777 -11.342 1.00 97.38 84 TYR A N 1
ATOM 623 C CA . TYR A 1 84 ? 3.863 11.104 -10.041 1.00 97.38 84 TYR A CA 1
ATOM 624 C C . TYR A 1 84 ? 4.001 9.832 -9.218 1.00 97.38 84 TYR A C 1
ATOM 626 O O . TYR A 1 84 ? 2.999 9.179 -8.924 1.00 97.38 84 TYR A O 1
ATOM 634 N N . LEU A 1 85 ? 5.235 9.488 -8.866 1.00 97.19 85 LEU A N 1
ATOM 635 C CA . LEU A 1 85 ? 5.547 8.357 -8.003 1.00 97.19 85 LEU A CA 1
ATOM 636 C C . LEU A 1 85 ? 5.895 8.890 -6.623 1.00 97.19 85 LEU A C 1
ATOM 638 O O . LEU A 1 85 ? 6.788 9.723 -6.475 1.00 97.19 85 LEU A O 1
ATOM 642 N N . THR A 1 86 ? 5.181 8.401 -5.620 1.00 97.00 86 THR A N 1
ATOM 643 C CA . THR A 1 86 ? 5.336 8.823 -4.233 1.00 97.00 86 THR A CA 1
ATOM 644 C C . THR A 1 86 ? 5.860 7.665 -3.408 1.00 97.00 86 THR A C 1
ATOM 646 O O . THR A 1 86 ? 5.261 6.590 -3.391 1.00 97.00 86 THR A O 1
ATOM 649 N N . ARG A 1 87 ? 6.956 7.893 -2.684 1.00 96.75 87 ARG A N 1
ATOM 650 C CA . ARG A 1 87 ? 7.502 6.895 -1.769 1.00 96.75 87 ARG A CA 1
ATOM 651 C C . ARG A 1 87 ? 6.649 6.804 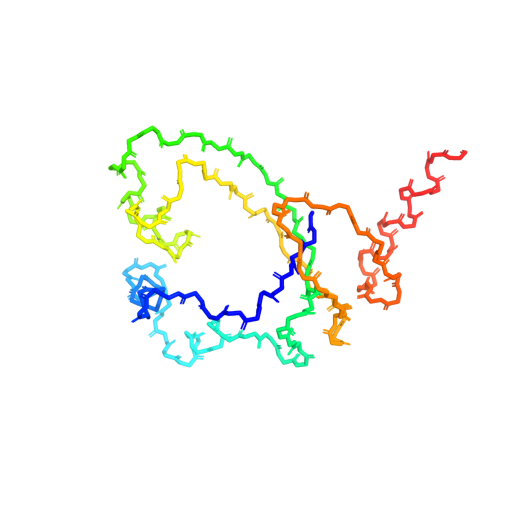-0.504 1.00 96.75 87 ARG A C 1
ATOM 653 O O . ARG A 1 87 ? 6.331 7.816 0.117 1.00 96.75 87 ARG A O 1
ATOM 660 N N . VAL A 1 88 ? 6.302 5.584 -0.105 1.00 96.75 88 VAL A N 1
ATOM 661 C CA . VAL A 1 88 ? 5.740 5.295 1.221 1.00 96.75 88 VAL A CA 1
ATOM 662 C C . VAL A 1 88 ? 6.892 4.832 2.105 1.00 96.75 88 VAL A C 1
ATOM 664 O O . VAL A 1 88 ? 7.479 3.788 1.845 1.00 96.75 88 VAL A O 1
ATOM 667 N N . GLU A 1 89 ? 7.242 5.624 3.117 1.00 96.44 89 GLU A N 1
ATOM 668 C CA . GLU A 1 89 ? 8.388 5.340 3.996 1.00 96.44 89 GLU A CA 1
ATOM 669 C C . GLU A 1 89 ? 8.033 4.328 5.080 1.00 96.44 89 GLU A C 1
ATOM 671 O O . GLU A 1 89 ? 8.828 3.457 5.429 1.00 96.44 89 GLU A O 1
ATOM 676 N N . SER A 1 90 ? 6.818 4.429 5.615 1.00 95.00 90 SER A N 1
ATOM 677 C CA . SER A 1 90 ? 6.323 3.497 6.615 1.00 95.00 90 SER A CA 1
ATOM 678 C C . SER A 1 90 ? 4.804 3.375 6.558 1.00 95.00 90 SER A C 1
ATOM 680 O O . SER A 1 90 ? 4.088 4.292 6.146 1.00 95.00 90 SER A O 1
ATOM 682 N N . ALA A 1 91 ? 4.300 2.215 6.977 1.00 94.50 91 ALA A N 1
ATOM 683 C CA . ALA A 1 91 ? 2.880 1.948 7.133 1.00 94.50 91 ALA A CA 1
ATOM 684 C C . ALA A 1 91 ? 2.640 1.333 8.510 1.00 94.50 91 ALA A C 1
ATOM 686 O O . ALA A 1 91 ? 3.260 0.336 8.873 1.00 94.50 91 ALA A O 1
ATOM 687 N N . THR A 1 92 ? 1.732 1.922 9.283 1.00 95.31 92 THR A N 1
ATOM 688 C CA . THR A 1 92 ? 1.357 1.410 10.602 1.00 95.31 92 THR A CA 1
ATOM 689 C C . THR A 1 92 ? -0.141 1.164 10.657 1.00 95.31 92 THR A C 1
ATOM 691 O O . THR A 1 92 ? -0.941 2.086 10.492 1.00 95.31 92 THR A O 1
ATOM 694 N N . TRP A 1 93 ? -0.524 -0.086 10.904 1.00 96.19 93 TRP A N 1
ATOM 695 C CA . TRP A 1 93 ? -1.921 -0.480 11.049 1.00 96.19 93 TRP A CA 1
ATOM 696 C C . TRP A 1 93 ? -2.578 0.182 12.265 1.00 96.19 93 TRP A C 1
ATOM 698 O O . TRP A 1 93 ? -1.968 0.358 13.320 1.00 96.19 93 TRP A O 1
ATOM 708 N N . LEU A 1 94 ? -3.855 0.522 12.119 1.00 96.75 94 LEU A N 1
ATOM 709 C CA . LEU A 1 94 ? -4.727 0.872 13.235 1.00 96.75 94 LEU A CA 1
ATOM 710 C C . LEU A 1 94 ? -5.105 -0.385 14.030 1.00 96.75 94 LEU A C 1
ATOM 712 O O . LEU A 1 94 ? -4.786 -1.508 13.652 1.00 96.75 94 LEU A O 1
ATOM 716 N N . LYS A 1 95 ? -5.813 -0.228 15.144 1.00 96.75 95 LYS A N 1
ATOM 717 C CA . LYS A 1 95 ? -6.443 -1.376 15.805 1.00 96.75 95 LYS A CA 1
ATOM 718 C C . LYS A 1 95 ? -7.624 -1.871 14.963 1.00 96.75 95 LYS A C 1
ATOM 720 O O . LYS A 1 95 ? -8.434 -1.031 14.560 1.00 96.75 95 LYS A O 1
ATOM 725 N N . PRO A 1 96 ? -7.782 -3.189 14.739 1.00 96.88 96 PRO A N 1
ATOM 726 C CA . PRO A 1 96 ? -8.976 -3.733 14.101 1.00 96.88 96 PRO A CA 1
ATOM 727 C C . PRO A 1 96 ? -10.259 -3.314 14.847 1.00 96.88 96 PRO A C 1
ATOM 729 O O . PRO A 1 96 ? -10.247 -3.256 16.079 1.00 96.88 96 PRO A O 1
ATOM 732 N N . PRO A 1 97 ? -11.359 -3.010 14.133 1.00 96.38 97 PRO A N 1
ATOM 733 C CA . PRO A 1 97 ? -11.531 -3.125 12.679 1.00 96.38 97 PRO A CA 1
ATOM 734 C C . PRO A 1 97 ? -11.057 -1.900 11.871 1.00 96.38 97 PRO A C 1
ATOM 736 O O . PRO A 1 97 ? -11.357 -1.778 10.684 1.00 96.38 97 PRO A O 1
ATOM 739 N N . GLY A 1 98 ? -10.339 -0.968 12.498 1.00 96.88 98 GLY A N 1
ATOM 740 C CA . GLY A 1 98 ? -10.034 0.349 11.947 1.00 96.88 98 GLY A CA 1
ATOM 741 C C . GLY A 1 98 ? -11.163 1.346 12.214 1.00 96.88 98 GLY A C 1
ATOM 742 O O . GLY A 1 98 ? -11.920 1.213 13.176 1.00 96.88 98 GLY A O 1
ATOM 743 N N . PHE A 1 99 ? -11.284 2.364 11.362 1.00 97.56 99 PHE A N 1
ATOM 744 C CA . PHE A 1 99 ? -12.311 3.401 11.488 1.00 97.56 99 PHE A CA 1
ATOM 745 C C . PHE A 1 99 ? -13.236 3.417 10.270 1.00 97.56 99 PHE A C 1
ATOM 747 O O . PHE A 1 99 ? -12.819 3.751 9.161 1.00 97.56 99 PHE A O 1
ATOM 754 N N . LYS A 1 100 ? -14.500 3.036 10.475 1.00 97.44 100 LYS A N 1
ATOM 755 C CA . LYS A 1 100 ? -15.507 2.958 9.412 1.00 97.44 100 LYS A CA 1
ATOM 756 C C . LYS A 1 100 ? -15.865 4.350 8.906 1.00 97.44 100 LYS A C 1
ATOM 758 O O . LYS A 1 100 ? -16.370 5.168 9.670 1.00 97.44 100 LYS A O 1
ATOM 763 N N . MET A 1 101 ? -15.692 4.589 7.608 1.00 96.44 101 MET A N 1
ATOM 764 C CA . MET A 1 101 ? -16.116 5.840 6.981 1.00 96.44 101 MET A CA 1
ATOM 765 C C . MET A 1 101 ? -16.248 5.738 5.458 1.00 96.44 101 MET A C 1
ATOM 767 O O . MET A 1 101 ? -15.643 4.887 4.802 1.00 96.44 101 MET A O 1
ATOM 771 N N . LYS A 1 102 ? -17.031 6.647 4.871 1.00 95.50 102 LYS A N 1
ATOM 772 C CA . LYS A 1 102 ? -17.098 6.806 3.414 1.00 95.50 102 LYS A CA 1
ATOM 773 C C . LYS A 1 102 ? -15.777 7.395 2.899 1.00 95.50 102 LYS A C 1
ATOM 775 O O . LYS A 1 102 ? -15.216 8.283 3.531 1.00 95.50 102 LYS A O 1
ATOM 780 N N . GLY A 1 103 ? -15.305 6.903 1.754 1.00 93.06 103 GLY A N 1
ATOM 781 C CA . GLY A 1 103 ? -14.168 7.500 1.052 1.00 93.06 103 GLY A CA 1
ATOM 782 C C . GLY A 1 103 ? -14.546 8.835 0.405 1.00 93.06 103 GLY A C 1
ATOM 783 O O . GLY A 1 103 ? -15.676 9.002 -0.067 1.00 93.06 103 GLY A O 1
ATOM 784 N N . PHE A 1 104 ? -13.595 9.761 0.368 1.00 93.81 104 PHE A N 1
ATOM 785 C CA . PHE A 1 104 ? -13.728 11.058 -0.291 1.00 93.81 104 PHE A CA 1
ATOM 786 C C . PHE A 1 104 ? -12.848 11.108 -1.550 1.00 93.81 104 PHE A C 1
ATOM 788 O O . PHE A 1 104 ? -11.836 10.408 -1.602 1.00 93.81 104 PHE A O 1
ATOM 795 N N . PRO A 1 105 ? -13.216 11.893 -2.578 1.00 92.19 105 PRO A N 1
ATOM 796 C CA . PRO A 1 105 ? -12.332 12.150 -3.709 1.00 92.19 105 PRO A CA 1
ATOM 797 C C . PRO A 1 105 ? -11.046 12.862 -3.268 1.00 92.19 105 PRO A C 1
ATOM 799 O O . PRO A 1 105 ? -11.098 13.814 -2.493 1.00 92.19 105 PRO A O 1
ATOM 802 N N . GLY A 1 106 ? -9.904 12.437 -3.811 1.00 91.94 106 GLY A N 1
ATOM 803 C CA . GLY A 1 106 ? -8.608 13.058 -3.529 1.00 91.94 106 GLY A CA 1
ATOM 804 C C . GLY A 1 106 ? -8.151 12.894 -2.075 1.00 91.94 106 GLY A C 1
ATOM 805 O O . GLY A 1 106 ? -8.461 11.905 -1.413 1.00 91.94 106 GLY A O 1
ATOM 806 N N . VAL A 1 107 ? -7.378 13.867 -1.589 1.00 93.94 107 VAL A N 1
ATOM 807 C CA . VAL A 1 107 ? -6.902 13.919 -0.200 1.00 93.94 107 VAL A CA 1
ATOM 808 C C . VAL A 1 107 ? -7.857 14.784 0.616 1.00 93.94 107 VAL A C 1
ATOM 810 O O . VAL A 1 107 ? -8.222 15.880 0.200 1.00 93.94 107 VAL A O 1
ATOM 813 N N . SER A 1 108 ? -8.286 14.290 1.776 1.00 93.38 108 SER A N 1
ATOM 814 C CA . SER A 1 108 ? -9.231 14.984 2.655 1.00 93.38 108 SER A CA 1
ATOM 815 C C . SER A 1 108 ? -8.809 14.875 4.115 1.00 93.38 108 SER A C 1
ATOM 817 O O . SER A 1 108 ? -8.245 13.864 4.538 1.00 93.38 108 SER A O 1
ATOM 819 N N . THR A 1 109 ? -9.122 15.907 4.895 1.00 94.94 109 THR A N 1
ATOM 820 C CA . THR A 1 109 ? -8.914 15.911 6.346 1.00 94.94 109 THR A CA 1
ATOM 821 C C . THR A 1 109 ? -10.015 15.115 7.035 1.00 94.94 109 THR A C 1
ATOM 823 O O . THR A 1 109 ? -11.193 15.253 6.708 1.00 94.94 109 THR A O 1
ATOM 826 N N . ILE A 1 110 ? -9.634 14.290 8.010 1.00 94.06 110 ILE A N 1
ATOM 827 C CA . ILE A 1 110 ? -10.554 13.458 8.787 1.00 94.06 110 ILE A CA 1
ATOM 828 C C . ILE A 1 110 ? -10.260 13.611 10.278 1.00 94.06 110 ILE A C 1
ATOM 830 O O . ILE A 1 110 ? -9.132 13.911 10.666 1.00 94.06 110 ILE A O 1
ATOM 834 N N . GLN A 1 111 ? -11.258 13.342 11.116 1.00 92.81 111 GLN A N 1
ATOM 835 C CA . GLN A 1 111 ? -11.061 13.187 12.554 1.00 92.81 111 GLN A CA 1
ATOM 836 C C . GLN A 1 111 ? -10.979 11.699 12.882 1.00 92.81 111 GLN A C 1
ATOM 838 O O . GLN A 1 111 ? -11.960 10.970 12.732 1.00 92.81 111 GLN A O 1
ATOM 843 N N . LEU A 1 112 ? -9.799 11.245 13.303 1.00 93.81 112 LEU A N 1
ATOM 844 C CA . LEU A 1 112 ? -9.564 9.851 13.657 1.00 93.81 112 LEU A CA 1
ATOM 845 C C . LEU A 1 112 ? -9.645 9.678 15.184 1.00 93.81 112 LEU A C 1
ATOM 847 O O . LEU A 1 112 ? -8.883 10.328 15.903 1.00 93.81 112 LEU A O 1
ATOM 851 N N . PRO A 1 113 ? -10.524 8.807 15.712 1.00 93.75 113 PRO A N 1
ATOM 852 C CA . PRO A 1 113 ? -10.608 8.577 17.150 1.00 93.75 113 PRO A CA 1
ATOM 853 C C . PRO A 1 113 ? -9.303 8.015 17.728 1.00 93.75 113 PRO A C 1
ATOM 855 O O . PRO A 1 113 ? -8.762 7.029 17.234 1.00 93.75 113 PRO A O 1
ATOM 858 N N . VAL A 1 114 ? -8.831 8.560 18.851 1.00 92.69 114 VAL A N 1
ATOM 859 C CA . VAL A 1 114 ? -7.613 8.062 19.528 1.00 92.69 114 VAL A CA 1
ATOM 860 C C . VAL A 1 114 ? -7.735 6.586 19.937 1.00 92.69 114 VAL A C 1
ATOM 862 O O . VAL A 1 114 ? -6.735 5.874 20.030 1.00 92.69 114 VAL A O 1
ATOM 865 N N . SER A 1 115 ? -8.957 6.096 20.160 1.00 94.19 115 SER A N 1
ATOM 866 C CA . SER A 1 115 ? -9.228 4.703 20.528 1.00 94.19 115 SER A CA 1
ATOM 867 C C . SER A 1 115 ? -8.760 3.694 19.476 1.00 94.19 115 SER A C 1
ATOM 869 O O . SER A 1 115 ? -8.328 2.604 19.861 1.00 94.19 115 SER A O 1
ATOM 871 N N . VAL A 1 116 ? -8.779 4.056 18.186 1.00 95.75 116 VAL A N 1
ATOM 872 C CA . VAL A 1 116 ? -8.340 3.173 17.092 1.00 95.75 116 VAL A CA 1
ATOM 873 C C . VAL A 1 116 ? -6.830 3.211 16.863 1.00 95.75 116 VAL A C 1
ATOM 875 O O . VAL A 1 116 ? -6.306 2.386 16.120 1.00 95.75 116 VAL A O 1
ATOM 878 N N . LEU A 1 117 ? -6.107 4.129 17.510 1.00 94.69 117 LEU A N 1
ATOM 879 C CA . LEU A 1 117 ? -4.656 4.207 17.385 1.00 94.69 117 LEU A CA 1
ATOM 880 C C . LEU A 1 117 ? -3.975 3.072 18.172 1.00 94.69 117 LEU A C 1
ATOM 882 O O . LEU A 1 117 ? -4.373 2.784 19.314 1.00 94.69 117 LEU A O 1
ATOM 886 N N . PRO A 1 118 ? -2.931 2.441 17.609 1.00 92.88 118 PRO A N 1
ATOM 887 C CA . PRO A 1 118 ? -2.046 1.552 18.353 1.00 92.88 118 PRO A CA 1
ATOM 888 C C . PRO A 1 118 ? -1.249 2.357 19.400 1.00 92.88 118 PRO A C 1
ATOM 890 O O . PRO A 1 118 ? -1.183 3.591 19.339 1.00 92.88 118 PRO A O 1
ATOM 893 N N . LYS A 1 119 ? -0.709 1.684 20.425 1.00 89.38 119 LYS A N 1
ATOM 894 C CA . LYS A 1 119 ? -0.105 2.368 21.589 1.00 89.38 119 LYS A CA 1
ATOM 895 C C . LYS A 1 119 ? 1.085 3.235 21.178 1.00 89.38 119 LYS A C 1
ATOM 897 O O . LYS A 1 119 ? 1.238 4.341 21.681 1.00 89.38 119 LYS A O 1
ATOM 902 N N . GLU A 1 120 ? 1.864 2.745 20.228 1.00 84.44 120 GLU A N 1
ATOM 903 C CA . GLU A 1 120 ? 3.107 3.328 19.736 1.00 84.44 120 GLU A CA 1
ATOM 904 C C . GLU A 1 120 ? 2.847 4.677 19.053 1.00 84.44 120 GLU A C 1
ATOM 906 O O . GLU A 1 120 ? 3.570 5.644 19.282 1.00 84.44 120 GLU A O 1
ATOM 911 N N . ILE A 1 121 ? 1.762 4.775 18.273 1.00 84.56 121 ILE A N 1
ATOM 912 C CA . ILE A 1 121 ? 1.330 6.042 17.663 1.00 84.56 121 ILE A CA 1
ATOM 913 C C . ILE A 1 121 ? 0.712 6.959 18.713 1.00 84.56 121 ILE A C 1
ATOM 915 O O . ILE A 1 121 ? 0.966 8.162 18.710 1.00 84.56 121 ILE A O 1
ATOM 919 N N . ARG A 1 122 ? -0.100 6.408 19.622 1.00 82.06 122 ARG A N 1
ATOM 920 C CA . ARG A 1 122 ? -0.789 7.203 20.643 1.00 82.06 122 ARG A CA 1
ATOM 921 C C . ARG A 1 122 ? 0.197 7.999 21.502 1.00 82.06 122 ARG A C 1
ATOM 923 O O . ARG A 1 122 ? -0.086 9.159 21.783 1.00 82.06 122 ARG A O 1
ATOM 930 N N . SER A 1 123 ? 1.333 7.409 21.879 1.00 76.75 123 SER A N 1
ATOM 931 C CA . SER A 1 123 ? 2.380 8.113 22.629 1.00 76.75 123 SER A CA 1
ATOM 932 C C . SER A 1 123 ? 2.956 9.290 21.838 1.00 76.75 123 SER A C 1
ATOM 934 O O . SER A 1 123 ? 2.949 10.407 22.345 1.00 76.75 123 SER A O 1
ATOM 936 N N . ARG A 1 124 ? 3.323 9.076 20.565 1.00 74.94 124 ARG A N 1
ATOM 937 C CA . ARG A 1 124 ? 3.866 10.130 19.687 1.00 74.94 124 ARG A CA 1
ATOM 938 C C . ARG A 1 124 ? 2.888 11.292 19.494 1.00 74.94 124 ARG A C 1
ATOM 940 O O . ARG A 1 124 ? 3.273 12.446 19.613 1.00 74.94 124 ARG A O 1
ATOM 947 N N . VAL A 1 125 ? 1.610 10.994 19.246 1.00 71.62 125 VAL A N 1
ATOM 948 C CA . VAL A 1 125 ? 0.576 12.024 19.034 1.00 71.62 125 VAL A CA 1
ATOM 949 C C . VAL A 1 125 ? 0.323 12.839 20.306 1.00 71.62 125 VAL A C 1
ATOM 951 O O . VAL A 1 125 ? 0.167 14.053 20.234 1.00 71.62 125 VAL A O 1
ATOM 954 N N . ILE A 1 126 ? 0.291 12.195 21.477 1.00 69.06 126 ILE A N 1
ATOM 955 C CA . ILE A 1 126 ? 0.095 12.897 22.755 1.00 69.06 126 ILE A CA 1
ATOM 956 C C . ILE A 1 126 ? 1.309 13.772 23.095 1.00 69.06 126 ILE A C 1
ATOM 958 O O . ILE A 1 126 ? 1.128 14.867 23.622 1.00 69.06 126 ILE A O 1
ATOM 962 N N . GLU A 1 127 ? 2.527 13.310 22.807 1.00 63.78 127 GLU A N 1
ATOM 963 C CA . GLU A 1 127 ? 3.757 14.084 23.012 1.00 63.78 127 GLU A CA 1
ATOM 964 C C . GLU A 1 127 ? 3.803 15.331 22.123 1.00 63.78 127 GLU A C 1
ATOM 966 O O . GLU A 1 127 ? 4.092 16.413 22.629 1.00 63.78 127 GLU A O 1
ATOM 971 N N . SER A 1 128 ? 3.420 15.224 20.846 1.00 61.03 128 SER A N 1
ATOM 972 C CA . SER A 1 128 ? 3.348 16.380 19.940 1.00 61.03 128 SER A CA 1
ATOM 973 C C . SER A 1 128 ? 2.352 17.444 20.409 1.00 61.03 128 SER A C 1
ATOM 975 O O . SER A 1 128 ? 2.658 18.626 20.344 1.00 61.03 128 SER A O 1
ATOM 977 N N . VAL A 1 129 ? 1.197 17.046 20.956 1.00 59.94 129 VAL A N 1
ATOM 978 C CA . VAL A 1 129 ? 0.190 17.995 21.477 1.00 59.94 129 VAL A CA 1
ATOM 979 C C . VAL A 1 129 ? 0.649 18.679 22.772 1.00 59.94 129 VAL A C 1
ATOM 981 O O . VAL A 1 129 ? 0.234 19.796 23.061 1.00 59.94 129 VAL A O 1
ATOM 984 N N . LYS A 1 130 ? 1.507 18.031 23.571 1.00 57.25 130 LYS A N 1
ATOM 985 C CA . LYS A 1 130 ? 2.041 18.606 24.818 1.00 57.25 130 LYS A CA 1
ATOM 986 C C . LYS A 1 130 ? 3.234 19.542 24.606 1.00 57.25 130 LYS A C 1
ATOM 988 O O . LYS A 1 130 ? 3.528 20.316 25.507 1.00 57.25 130 LYS A O 1
ATOM 993 N N . GLY A 1 131 ? 3.921 19.456 23.467 1.00 51.62 131 GLY A N 1
ATOM 994 C CA . GLY A 1 131 ? 5.055 20.323 23.124 1.00 51.62 131 GLY A CA 1
ATOM 995 C C . GLY A 1 131 ? 4.668 21.688 22.542 1.00 51.62 131 GLY A C 1
ATOM 996 O O . GLY A 1 131 ? 5.541 22.530 22.368 1.00 51.62 131 GLY A O 1
ATOM 997 N N . GLU A 1 132 ? 3.383 21.906 22.246 1.00 49.91 132 GLU A N 1
ATOM 998 C CA . GLU A 1 132 ? 2.839 23.157 21.691 1.00 49.91 132 GLU A CA 1
ATOM 999 C C . GLU A 1 132 ? 2.073 24.002 22.737 1.00 49.91 132 GLU A C 1
ATOM 1001 O O . GLU A 1 132 ? 1.301 24.886 22.365 1.00 49.91 132 GLU A O 1
ATOM 1006 N N . GLY A 1 133 ? 2.254 23.722 24.037 1.00 40.84 133 GLY A N 1
ATOM 1007 C CA . GLY A 1 133 ? 1.568 24.390 25.156 1.00 40.84 133 GLY A CA 1
ATOM 1008 C C . GLY A 1 133 ? 2.479 25.201 26.065 1.00 40.84 133 GLY A C 1
ATOM 1009 O O . GLY A 1 133 ? 3.659 24.816 26.219 1.00 40.84 133 GLY A O 1
#

Radius of gyration: 17.07 Å; chains: 1; bounding box: 30×43×45 Å